Protein AF-A0A432ZKI2-F1 (afdb_monomer_lite)

Secondary structure (DSSP, 8-state):
------PPPEEHHHHHHHHTT-HHHHHT--HHHHHHHHHIIIIIS--BSEE-TTSSSBS-SPBPPHHHHHHHHHHHHHHHHHHT-HHHHHHHHHHHHHHHHTTSS-HHHHHHHHHHHHHHHHHHH-

Radius of gyration: 15.33 Å; chains: 1; bounding box: 42×32×42 Å

Organism: NCBI:txid337250

Foldseek 3Di:
DDPPPCPPWDFLVVQLVVQLPDLVSLVPPDPQVLVLVLCCCVPVVFAARTDHPNSPGRPDPHTDDLVSLVSNLVSLVSNCQVVVDVSSLVSSLSSLVSSVVVVVDDPVVSVVVVVVSVVSVVVSVD

pLDDT: mean 91.37, std 10.68, range [38.97, 98.31]

Sequence (126 aa):
MNELDLGDPFDVEGYLTSISGSYDAMANIDKSILEALCKKVDVVKKVYAFYSKDLKRKQSDLEISLKYYLILLNVLKTKAWEESDFKYLNSYLKLLDLIKLKGAIGEEEHELLLAQAREAINDWID

Structure (mmCIF, N/CA/C/O backbone):
data_AF-A0A432ZKI2-F1
#
_entry.id   AF-A0A432ZKI2-F1
#
loop_
_atom_site.group_PDB
_atom_site.id
_atom_site.type_symbol
_atom_site.label_atom_id
_atom_site.label_alt_id
_atom_site.label_comp_id
_atom_site.label_asym_id
_atom_site.label_entity_id
_atom_site.label_seq_id
_atom_site.pdbx_PDB_ins_code
_atom_site.Cartn_x
_atom_site.Cartn_y
_atom_site.Cartn_z
_atom_site.occupancy
_atom_site.B_iso_or_equiv
_atom_site.auth_s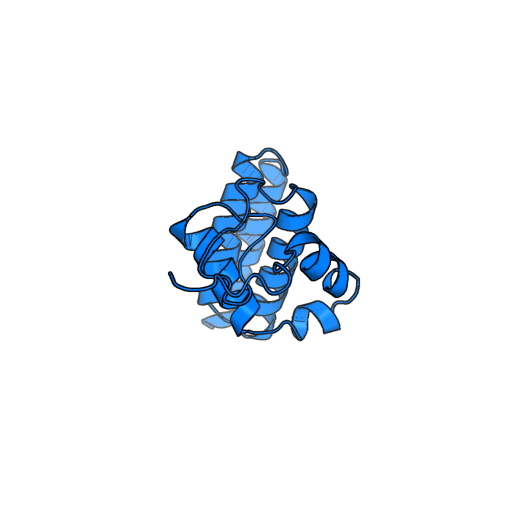eq_id
_atom_site.auth_comp_id
_atom_site.auth_asym_id
_atom_site.auth_atom_id
_atom_site.pdbx_PDB_model_num
ATOM 1 N N . MET A 1 1 ? -29.293 -15.532 18.632 1.00 38.97 1 MET A N 1
ATOM 2 C CA . MET A 1 1 ? -28.277 -14.545 19.050 1.00 38.97 1 MET A CA 1
ATOM 3 C C . MET A 1 1 ? -26.939 -15.180 18.740 1.00 38.97 1 MET A C 1
ATOM 5 O O . MET A 1 1 ? -26.590 -16.131 19.418 1.00 38.97 1 MET A O 1
ATOM 9 N N . ASN A 1 2 ? -26.275 -14.779 17.654 1.00 43.88 2 ASN A N 1
ATOM 10 C CA . ASN A 1 2 ? -24.915 -15.251 17.403 1.00 43.88 2 ASN A CA 1
ATOM 11 C C . ASN A 1 2 ? -24.000 -14.432 18.302 1.00 43.88 2 ASN A C 1
ATOM 13 O O . ASN A 1 2 ? -23.966 -13.208 18.172 1.00 43.88 2 ASN A O 1
ATOM 17 N N . GLU A 1 3 ? -23.324 -15.102 19.228 1.00 47.53 3 GLU A N 1
ATOM 18 C CA . GLU A 1 3 ? -22.178 -14.539 19.926 1.00 47.53 3 GLU A CA 1
ATOM 19 C C . GLU A 1 3 ? -21.213 -14.029 18.855 1.00 47.53 3 GLU A C 1
ATOM 21 O O . GLU A 1 3 ? -20.746 -14.779 17.995 1.00 47.53 3 GLU A O 1
ATOM 26 N N . LEU A 1 4 ? -21.016 -12.711 18.828 1.00 57.34 4 LEU A N 1
ATOM 27 C CA . LEU A 1 4 ? -19.935 -12.123 18.063 1.00 57.34 4 LEU A CA 1
ATOM 28 C C . LEU A 1 4 ? -18.666 -12.669 18.707 1.00 57.34 4 LEU A C 1
ATOM 30 O O . LEU A 1 4 ? -18.364 -12.325 19.847 1.00 57.34 4 LEU A O 1
ATOM 34 N N . ASP A 1 5 ? -17.964 -13.545 17.996 1.00 55.38 5 ASP A N 1
ATOM 35 C CA . ASP A 1 5 ? -16.565 -13.845 18.267 1.00 55.38 5 ASP A CA 1
ATOM 36 C C . ASP A 1 5 ? -15.790 -12.523 18.142 1.00 55.38 5 ASP A C 1
ATOM 38 O O . ASP A 1 5 ? -15.367 -12.109 17.062 1.00 55.38 5 ASP A O 1
ATOM 42 N N . LEU A 1 6 ? -15.740 -11.790 19.254 1.00 53.53 6 LEU A N 1
ATOM 43 C CA . LEU A 1 6 ? -15.021 -10.535 19.432 1.00 53.53 6 LEU A CA 1
ATOM 44 C C . LEU A 1 6 ? -13.601 -10.835 19.911 1.00 53.53 6 LEU A C 1
ATOM 46 O O . LEU A 1 6 ? -13.090 -10.144 20.789 1.00 53.53 6 LEU A O 1
ATOM 50 N N . GLY A 1 7 ? -12.962 -11.882 19.376 1.00 62.69 7 GLY A N 1
ATOM 51 C CA . GLY A 1 7 ? -11.521 -12.028 19.529 1.00 62.69 7 GLY A CA 1
ATOM 52 C C . GLY A 1 7 ? -10.803 -10.728 19.147 1.00 62.69 7 GLY A C 1
ATOM 53 O O . GLY A 1 7 ? -11.344 -9.924 18.383 1.00 62.69 7 GLY A O 1
ATOM 54 N N . ASP A 1 8 ? -9.595 -10.538 19.679 1.00 77.38 8 ASP A N 1
ATOM 55 C CA . ASP A 1 8 ? -8.886 -9.262 19.559 1.00 77.38 8 ASP A CA 1
ATOM 56 C C . ASP A 1 8 ? -8.849 -8.744 18.107 1.00 77.38 8 ASP A C 1
ATOM 58 O O . ASP A 1 8 ? -8.575 -9.528 17.182 1.00 77.38 8 ASP A O 1
ATOM 62 N N . PRO A 1 9 ? -9.164 -7.448 17.897 1.00 88.12 9 PRO A N 1
ATOM 63 C CA . PRO A 1 9 ? -9.182 -6.834 16.578 1.00 88.12 9 PRO A CA 1
ATOM 64 C C . PRO A 1 9 ? -7.803 -6.930 15.923 1.00 88.12 9 PRO A C 1
ATOM 66 O O . PRO A 1 9 ? -6.769 -6.825 16.582 1.00 88.12 9 PRO A O 1
ATOM 69 N N . PHE A 1 10 ? -7.785 -7.061 14.600 1.00 93.31 10 PHE A N 1
ATOM 70 C CA . PHE A 1 10 ? -6.567 -6.879 13.825 1.00 93.31 10 PHE A CA 1
ATOM 71 C C . PHE A 1 10 ? -6.229 -5.385 13.762 1.00 93.31 10 PHE A C 1
ATOM 73 O O . PHE A 1 10 ? -6.915 -4.622 13.073 1.00 93.31 10 PHE A O 1
ATOM 80 N N . ASP A 1 11 ? -5.184 -4.985 14.488 1.00 95.12 11 ASP A N 1
ATOM 81 C CA . ASP A 1 11 ? -4.595 -3.645 14.461 1.00 95.12 11 ASP A CA 1
ATOM 82 C C . ASP A 1 11 ? -3.632 -3.511 13.273 1.00 95.12 11 ASP A C 1
ATOM 84 O O . ASP A 1 11 ? -2.527 -4.061 13.269 1.00 95.12 11 ASP A O 1
ATOM 88 N N . VAL A 1 12 ? -4.057 -2.765 12.253 1.00 96.06 12 VAL A N 1
ATOM 89 C CA . VAL A 1 12 ? -3.265 -2.555 11.036 1.00 96.06 12 VAL A CA 1
ATOM 90 C C . VAL A 1 12 ? -2.021 -1.721 11.317 1.00 96.06 12 VAL A C 1
ATOM 92 O O . VAL A 1 12 ? -0.961 -2.004 10.764 1.00 96.06 12 VAL A O 1
ATOM 95 N N . GLU A 1 13 ? -2.126 -0.696 12.160 1.00 96.50 13 GLU A N 1
ATOM 96 C CA . GLU A 1 13 ? -1.001 0.191 12.457 1.00 96.50 13 GLU A CA 1
ATOM 97 C C . GLU A 1 13 ? 0.060 -0.534 13.288 1.00 96.50 13 GLU A C 1
ATOM 99 O O . GLU A 1 13 ? 1.254 -0.458 12.980 1.00 96.50 13 GLU A O 1
ATOM 104 N N . GLY A 1 14 ? -0.372 -1.301 14.292 1.00 95.06 14 GLY A N 1
ATOM 105 C CA . GLY A 1 14 ? 0.499 -2.181 15.068 1.00 95.06 14 GLY A CA 1
ATOM 106 C C . GLY A 1 14 ? 1.189 -3.224 14.187 1.00 95.06 14 GLY A C 1
ATOM 107 O O . GLY A 1 14 ? 2.408 -3.402 14.267 1.00 95.06 14 GLY A O 1
ATOM 108 N N . TYR A 1 15 ? 0.442 -3.846 13.271 1.00 94.62 15 TYR A N 1
ATOM 109 C CA . TYR A 1 15 ? 1.001 -4.806 12.323 1.00 94.62 15 TYR A CA 1
ATOM 110 C C . TYR A 1 15 ? 2.044 -4.174 11.394 1.00 94.62 15 TYR A C 1
ATOM 112 O O . TYR A 1 15 ? 3.172 -4.659 11.308 1.00 94.62 15 TYR A O 1
ATOM 120 N N . LEU A 1 16 ? 1.715 -3.053 10.746 1.00 95.12 16 LEU A N 1
ATOM 121 C CA . LEU A 1 16 ? 2.640 -2.347 9.856 1.00 95.12 16 LEU A CA 1
ATOM 122 C C . LEU A 1 16 ? 3.875 -1.831 10.609 1.00 95.12 16 LEU A C 1
ATOM 124 O O . LEU A 1 16 ? 4.982 -1.888 10.078 1.00 95.12 16 LEU A O 1
ATOM 128 N N . THR A 1 17 ? 3.720 -1.397 11.863 1.00 94.56 17 THR A N 1
ATOM 129 C CA . THR A 1 17 ? 4.854 -1.045 12.732 1.00 94.56 17 THR A CA 1
ATOM 130 C C . THR A 1 17 ? 5.795 -2.231 12.906 1.00 94.56 17 THR A C 1
ATOM 132 O O . THR A 1 17 ? 7.003 -2.066 12.731 1.00 94.56 17 THR A O 1
ATOM 135 N N . SER A 1 18 ? 5.249 -3.420 13.188 1.00 92.31 18 SER A N 1
ATOM 136 C CA . SER A 1 18 ? 6.040 -4.627 13.457 1.00 92.31 18 SER A CA 1
ATOM 137 C C . SER A 1 18 ? 6.922 -5.059 12.280 1.00 92.31 18 SER A C 1
ATOM 139 O O . SER A 1 18 ? 7.982 -5.639 12.503 1.00 92.31 18 SER A O 1
ATOM 141 N N . ILE A 1 19 ? 6.532 -4.721 11.045 1.00 91.44 19 ILE A N 1
ATOM 142 C CA . ILE A 1 19 ? 7.289 -5.068 9.832 1.00 91.44 19 ILE A CA 1
ATOM 143 C C . ILE A 1 19 ? 8.106 -3.906 9.248 1.00 91.44 19 ILE A C 1
ATOM 145 O O . ILE A 1 19 ? 9.027 -4.141 8.475 1.00 91.44 19 ILE A O 1
ATOM 149 N N . SER A 1 20 ? 7.819 -2.654 9.619 1.00 88.38 20 SER A N 1
ATOM 150 C CA . SER A 1 20 ? 8.435 -1.463 9.001 1.00 88.38 20 SER A CA 1
ATOM 151 C C . SER A 1 20 ? 9.941 -1.290 9.240 1.00 88.38 20 SER A C 1
ATOM 153 O O . SER A 1 20 ? 10.583 -0.511 8.540 1.00 88.38 20 SER A O 1
ATOM 155 N N . GLY A 1 21 ? 10.511 -1.985 10.229 1.00 83.25 21 GLY A N 1
ATOM 156 C CA . GLY A 1 21 ? 11.916 -1.838 10.623 1.00 83.25 21 GLY A CA 1
ATOM 157 C C . GLY A 1 21 ? 12.903 -2.749 9.889 1.00 83.25 21 GLY A C 1
ATOM 158 O O . GLY A 1 21 ? 14.103 -2.628 10.119 1.00 83.25 21 GLY A O 1
ATOM 159 N N . SER A 1 22 ? 12.435 -3.672 9.043 1.00 86.81 22 SER A N 1
ATOM 160 C CA . SER A 1 22 ? 13.303 -4.632 8.353 1.00 86.81 22 SER A CA 1
ATOM 161 C C . SER A 1 22 ? 12.815 -4.915 6.939 1.00 86.81 22 SER A C 1
ATOM 163 O O . SER A 1 22 ? 11.642 -5.225 6.727 1.00 86.81 22 SER A O 1
ATOM 165 N N . TYR A 1 23 ? 13.741 -4.856 5.980 1.00 84.94 23 TYR A N 1
ATOM 166 C CA . TYR A 1 23 ? 13.487 -5.281 4.605 1.00 84.94 23 TYR A CA 1
ATOM 167 C C . TYR A 1 23 ? 12.983 -6.728 4.563 1.00 84.94 23 TYR A C 1
ATOM 169 O O . TYR A 1 23 ? 11.934 -6.992 3.980 1.00 84.94 23 TYR A O 1
ATOM 177 N N . ASP A 1 24 ? 13.645 -7.632 5.292 1.00 87.06 24 ASP A N 1
ATOM 178 C CA . ASP A 1 24 ? 13.256 -9.042 5.372 1.00 87.06 24 ASP A CA 1
ATOM 179 C C . ASP A 1 24 ? 11.848 -9.217 5.949 1.00 87.06 24 ASP A C 1
ATOM 181 O O . ASP A 1 24 ? 11.100 -10.085 5.506 1.00 87.06 24 ASP A O 1
ATOM 185 N N . ALA A 1 25 ? 11.449 -8.395 6.924 1.00 88.06 25 ALA A N 1
ATOM 186 C CA . ALA A 1 25 ? 10.107 -8.480 7.500 1.00 88.06 25 ALA A CA 1
ATOM 187 C C . ALA A 1 25 ? 9.025 -8.054 6.494 1.00 88.06 25 ALA A C 1
ATOM 189 O O . ALA A 1 25 ? 7.975 -8.690 6.416 1.00 88.06 25 ALA A O 1
ATOM 190 N N . MET A 1 26 ? 9.289 -7.023 5.686 1.00 88.12 26 MET A N 1
ATOM 191 C CA . MET A 1 26 ? 8.391 -6.613 4.600 1.00 88.12 26 MET A CA 1
ATOM 192 C C . MET A 1 26 ? 8.327 -7.674 3.491 1.00 88.12 26 MET A C 1
ATOM 194 O O . MET A 1 26 ? 7.239 -8.021 3.026 1.00 88.12 26 MET A O 1
ATOM 198 N N . ALA A 1 27 ? 9.476 -8.242 3.120 1.00 85.50 27 ALA A N 1
ATOM 199 C CA . ALA A 1 27 ? 9.587 -9.313 2.133 1.00 85.50 27 ALA 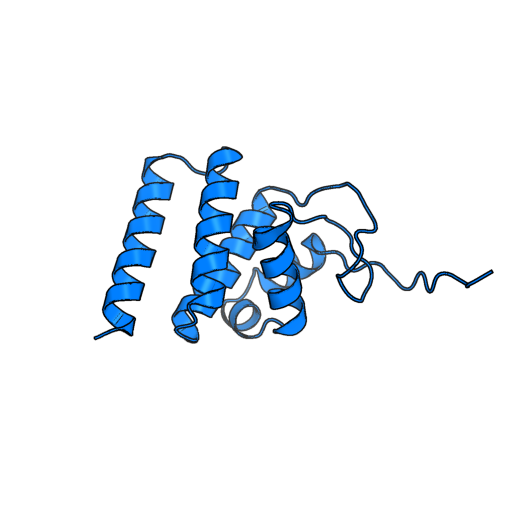A CA 1
ATOM 200 C C . ALA A 1 27 ? 8.912 -10.620 2.591 1.00 85.50 27 ALA A C 1
ATOM 202 O O . ALA A 1 27 ? 8.467 -11.406 1.761 1.00 85.50 27 ALA A O 1
ATOM 203 N N . ASN A 1 28 ? 8.760 -10.852 3.897 1.00 86.69 28 ASN A N 1
ATOM 204 C CA . ASN A 1 28 ? 8.133 -12.059 4.453 1.00 86.69 28 ASN A CA 1
ATOM 205 C C . ASN A 1 28 ? 6.746 -11.811 5.070 1.00 86.69 28 ASN A C 1
ATOM 207 O O . ASN A 1 28 ? 6.265 -12.616 5.869 1.00 86.69 28 ASN A O 1
ATOM 211 N N . ILE A 1 29 ? 6.085 -10.714 4.694 1.00 90.56 29 ILE A N 1
ATOM 212 C CA . ILE A 1 29 ? 4.707 -10.437 5.105 1.00 90.56 29 ILE A CA 1
ATOM 213 C C . ILE A 1 29 ? 3.766 -11.591 4.717 1.00 90.56 29 ILE A C 1
ATOM 215 O O . ILE A 1 29 ? 3.895 -12.199 3.649 1.00 90.56 29 ILE A O 1
ATOM 219 N N . ASP A 1 30 ? 2.786 -11.874 5.576 1.00 90.19 30 ASP A N 1
ATOM 220 C CA . ASP A 1 30 ? 1.750 -12.862 5.288 1.00 90.19 30 ASP A CA 1
ATOM 221 C C . ASP A 1 30 ? 0.961 -12.438 4.036 1.00 90.19 30 ASP A C 1
ATOM 223 O O . ASP A 1 30 ? 0.345 -11.365 3.999 1.00 90.19 30 ASP A O 1
ATOM 227 N N . LYS A 1 31 ? 0.974 -13.290 3.001 1.00 90.44 31 LYS A N 1
ATOM 228 C CA . LYS A 1 31 ? 0.323 -12.992 1.717 1.00 90.44 31 LYS A CA 1
ATOM 229 C C . LYS A 1 31 ? -1.179 -12.761 1.878 1.00 90.44 31 LYS A C 1
ATOM 231 O O . LYS A 1 31 ? -1.718 -11.876 1.227 1.00 90.44 31 LYS A O 1
ATOM 236 N N . SER A 1 32 ? -1.858 -13.493 2.761 1.00 91.62 32 SER A N 1
ATOM 237 C CA . SER A 1 32 ? -3.302 -13.333 2.966 1.00 91.62 32 SER A CA 1
ATOM 238 C C . SER A 1 32 ? -3.649 -11.975 3.582 1.00 91.62 32 SER A C 1
ATOM 240 O O . SER A 1 32 ? -4.620 -11.335 3.163 1.00 91.62 32 SER A O 1
ATOM 242 N N . ILE A 1 33 ? -2.820 -11.490 4.514 1.00 93.31 33 ILE A N 1
ATOM 243 C CA . ILE A 1 33 ? -2.958 -10.150 5.093 1.00 93.31 33 ILE A CA 1
ATOM 244 C C . ILE A 1 33 ? -2.714 -9.095 4.016 1.00 93.31 33 ILE A C 1
ATOM 246 O O . ILE A 1 33 ? -3.530 -8.185 3.845 1.00 93.31 33 ILE A O 1
ATOM 250 N N . LEU A 1 34 ? -1.628 -9.232 3.251 1.00 94.88 34 LEU A N 1
ATOM 251 C CA . LEU A 1 34 ? -1.296 -8.273 2.204 1.00 94.88 34 LEU A CA 1
ATOM 252 C C . LEU A 1 34 ? -2.377 -8.207 1.121 1.00 94.88 34 LEU A C 1
ATOM 254 O O . LEU A 1 34 ? -2.794 -7.117 0.736 1.00 94.88 34 LEU A O 1
ATOM 258 N N . GLU A 1 35 ? -2.889 -9.346 0.661 1.00 94.25 35 GLU A N 1
ATOM 259 C CA . GLU A 1 35 ? -3.977 -9.400 -0.315 1.00 94.25 35 GLU A CA 1
ATOM 260 C C . GLU A 1 35 ? -5.262 -8.755 0.209 1.00 94.25 35 GLU A C 1
ATOM 262 O O . GLU A 1 35 ? -5.961 -8.048 -0.530 1.00 94.25 35 GLU A O 1
ATOM 267 N N . ALA A 1 36 ? -5.576 -8.959 1.491 1.00 94.19 36 ALA A N 1
ATOM 268 C CA . ALA A 1 36 ? -6.713 -8.310 2.119 1.00 94.19 36 ALA A CA 1
ATOM 269 C C . ALA A 1 36 ? -6.544 -6.785 2.124 1.00 94.19 36 ALA A C 1
ATOM 271 O O . ALA A 1 36 ? -7.493 -6.087 1.760 1.00 94.19 36 ALA A O 1
ATOM 272 N N . LEU A 1 37 ? -5.353 -6.276 2.463 1.00 95.50 37 LEU A N 1
ATOM 273 C CA . LEU A 1 37 ? -5.023 -4.846 2.430 1.00 95.50 37 LEU A CA 1
ATOM 274 C C . LEU A 1 37 ? -5.047 -4.277 1.002 1.00 95.50 37 LEU A C 1
ATOM 276 O O . LEU A 1 37 ? -5.659 -3.229 0.788 1.00 95.50 37 LEU A O 1
ATOM 280 N N . CYS A 1 38 ? -4.500 -4.994 0.013 1.00 96.25 38 CYS A N 1
ATOM 281 C CA . CYS A 1 38 ? -4.586 -4.633 -1.409 1.00 96.25 38 CYS A CA 1
ATOM 282 C C . CYS A 1 38 ? -6.041 -4.433 -1.826 1.00 96.25 38 CYS A C 1
ATOM 284 O O . CYS A 1 38 ? -6.395 -3.415 -2.408 1.00 96.25 38 CYS A O 1
ATOM 286 N N . LYS A 1 39 ? -6.938 -5.350 -1.443 1.00 94.62 39 LYS A N 1
ATOM 287 C CA . LYS A 1 39 ? -8.370 -5.217 -1.740 1.00 94.62 39 LYS A CA 1
ATOM 288 C C . LYS A 1 39 ? -8.987 -3.955 -1.124 1.00 94.62 39 LYS A C 1
ATOM 290 O O . LYS A 1 39 ? -9.917 -3.388 -1.702 1.00 94.62 39 LYS A O 1
ATOM 295 N N . LYS A 1 40 ? -8.510 -3.509 0.043 1.00 94.81 40 LYS A N 1
ATOM 296 C CA . LYS A 1 40 ? -8.984 -2.262 0.667 1.00 94.81 40 LYS A CA 1
ATOM 297 C C . LYS A 1 40 ? -8.525 -1.040 -0.116 1.00 94.81 40 LYS A C 1
ATOM 299 O O . LYS A 1 40 ? -9.347 -0.165 -0.373 1.00 94.81 40 LYS A O 1
ATOM 304 N N . VAL A 1 41 ? -7.270 -1.012 -0.552 1.00 95.31 41 VAL A N 1
ATOM 305 C CA . VAL A 1 41 ? -6.753 0.030 -1.451 1.00 95.31 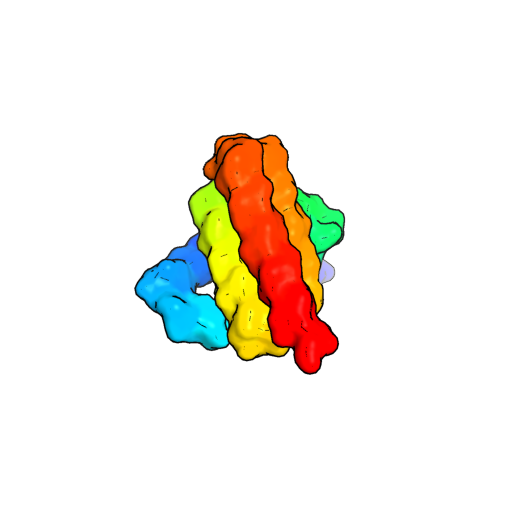41 VAL A CA 1
ATOM 306 C C . VAL A 1 41 ? -7.534 0.031 -2.768 1.00 95.31 41 VAL A C 1
ATOM 308 O O . VAL A 1 41 ? -8.088 1.053 -3.163 1.00 95.31 41 VAL A O 1
ATOM 311 N N . ASP A 1 42 ? -7.662 -1.130 -3.401 1.00 93.44 42 ASP A N 1
ATOM 312 C CA . ASP A 1 42 ? -8.193 -1.271 -4.753 1.00 93.44 42 ASP A CA 1
ATOM 313 C C . ASP A 1 42 ? -9.684 -0.959 -4.878 1.00 93.44 42 ASP A C 1
ATOM 315 O O . ASP A 1 42 ? -10.110 -0.391 -5.884 1.00 93.44 42 ASP A O 1
ATOM 319 N N . VAL A 1 43 ? -10.481 -1.369 -3.885 1.00 92.38 43 VAL A N 1
ATOM 320 C CA . VAL A 1 43 ? -11.949 -1.287 -3.938 1.00 92.38 43 VAL A CA 1
ATOM 321 C C . VAL A 1 43 ? -12.474 -0.176 -3.041 1.00 92.38 43 VAL A C 1
ATOM 323 O O . VAL A 1 43 ? -13.311 0.620 -3.457 1.00 92.38 43 VAL A O 1
ATOM 326 N N . VAL A 1 44 ? -11.998 -0.129 -1.795 1.00 92.19 44 VAL A N 1
ATOM 327 C CA . VAL A 1 44 ? -12.514 0.799 -0.777 1.00 92.19 44 VAL A CA 1
ATOM 328 C C . VAL A 1 44 ? -11.791 2.148 -0.847 1.00 92.19 44 VAL A C 1
ATOM 330 O O . VAL A 1 44 ? -12.337 3.149 -0.389 1.00 92.19 44 VAL A O 1
ATOM 333 N N . LYS A 1 45 ? -10.587 2.193 -1.439 1.00 94.00 45 LYS A N 1
ATOM 334 C CA . LYS A 1 45 ? -9.706 3.374 -1.502 1.00 94.00 45 LYS A CA 1
ATOM 335 C C . LYS A 1 45 ? -9.396 3.945 -0.116 1.00 94.00 45 LYS A C 1
ATOM 337 O O . LYS A 1 45 ? -9.240 5.153 0.060 1.00 94.00 45 LYS A O 1
ATOM 342 N N . LYS A 1 46 ? -9.382 3.057 0.882 1.00 94.38 46 LYS A N 1
ATOM 343 C CA . LYS A 1 46 ? -9.217 3.380 2.298 1.00 94.38 46 LYS A CA 1
ATOM 344 C C . LYS A 1 46 ? -8.848 2.134 3.099 1.00 94.38 46 LYS A C 1
ATOM 346 O O . LYS A 1 46 ? -9.483 1.094 2.927 1.00 94.38 46 LYS A O 1
ATOM 351 N N . VAL A 1 47 ? -7.891 2.265 4.014 1.00 95.94 47 VAL A N 1
ATOM 352 C CA . VAL A 1 47 ? -7.518 1.230 4.988 1.00 95.94 47 VAL A CA 1
ATOM 353 C C . VAL A 1 47 ? -7.904 1.697 6.394 1.00 95.94 47 VAL A C 1
ATOM 355 O O . VAL A 1 47 ? -7.515 2.778 6.827 1.00 95.94 47 VAL A O 1
ATOM 358 N N . TYR A 1 48 ? -8.704 0.900 7.099 1.00 96.62 48 TYR A N 1
ATOM 359 C CA . TYR A 1 48 ? -9.142 1.192 8.467 1.00 96.62 48 TYR A CA 1
ATOM 360 C C . TYR A 1 48 ? -8.114 0.701 9.487 1.00 96.62 48 TYR A C 1
ATOM 362 O O . TYR A 1 48 ? -7.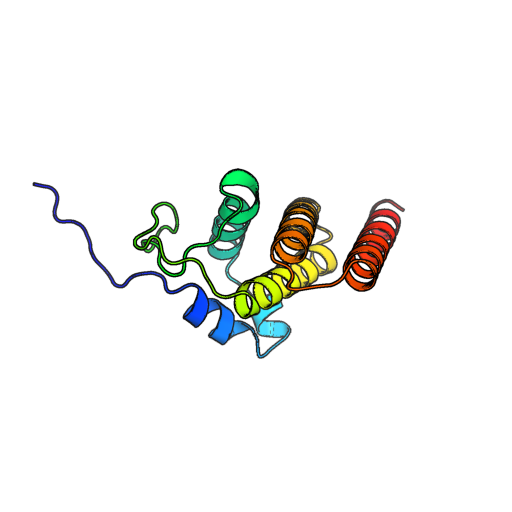425 -0.281 9.237 1.00 96.62 48 TYR A O 1
ATOM 370 N N . ALA A 1 49 ? -8.035 1.358 10.641 1.00 96.19 49 ALA A N 1
ATOM 371 C CA . ALA A 1 49 ? -7.106 1.013 11.713 1.00 96.19 49 ALA A CA 1
ATOM 372 C C . ALA A 1 49 ? -7.391 -0.369 12.315 1.00 96.19 49 ALA A C 1
ATOM 374 O O . ALA A 1 49 ? -6.461 -1.106 12.626 1.00 96.19 49 ALA A O 1
ATOM 375 N N . PHE A 1 50 ? -8.672 -0.744 12.416 1.00 95.31 50 PHE A N 1
ATOM 376 C CA . PHE A 1 50 ? -9.089 -2.000 13.034 1.00 95.31 50 PHE A CA 1
ATOM 377 C C . PHE A 1 50 ? -10.039 -2.795 12.143 1.00 95.31 50 PHE A C 1
ATOM 379 O O . PHE A 1 50 ? -11.078 -2.292 11.690 1.00 95.31 50 PHE A O 1
ATOM 386 N N . TYR A 1 51 ? -9.713 -4.070 11.955 1.00 93.88 51 TYR A N 1
ATOM 387 C CA . TYR A 1 51 ? -10.563 -5.059 11.297 1.00 93.88 51 TYR A CA 1
ATOM 388 C C . TYR A 1 51 ? -10.836 -6.248 12.217 1.00 93.88 51 TYR A C 1
ATOM 390 O O . TYR A 1 51 ? -10.102 -6.494 13.167 1.00 93.88 51 TYR A O 1
ATOM 398 N N . SER A 1 52 ? -11.855 -7.041 11.887 1.00 91.19 52 SER A N 1
ATOM 399 C CA . SER A 1 52 ? -11.955 -8.411 12.395 1.00 91.19 52 SER A CA 1
ATOM 400 C C . SER A 1 52 ? -10.737 -9.238 11.968 1.00 91.19 52 SER A C 1
ATOM 402 O O . SER A 1 52 ? -10.079 -8.917 10.978 1.00 91.19 52 SER A O 1
ATOM 404 N N . LYS A 1 53 ? -10.480 -10.358 12.657 1.00 83.75 53 LYS A N 1
ATOM 405 C CA . LYS A 1 53 ? -9.374 -11.285 12.342 1.00 83.75 53 LYS A CA 1
ATOM 406 C C . LYS A 1 53 ? -9.335 -11.762 10.887 1.00 83.75 53 LYS A C 1
ATOM 408 O O . LYS A 1 53 ? -8.269 -12.065 10.373 1.00 83.75 53 LYS A O 1
ATOM 413 N N . ASP A 1 54 ? -10.483 -11.829 10.214 1.00 82.50 54 ASP A N 1
ATOM 414 C CA . ASP A 1 54 ? -10.574 -12.235 8.806 1.00 82.50 54 ASP A CA 1
ATOM 415 C C . ASP A 1 54 ? -10.346 -11.082 7.807 1.00 82.50 54 ASP A C 1
ATOM 417 O O . ASP A 1 54 ? -10.478 -11.287 6.601 1.00 82.50 54 ASP A O 1
ATOM 421 N N . LEU A 1 55 ? -10.067 -9.864 8.290 1.00 87.06 55 LEU A N 1
ATOM 422 C CA . LEU A 1 55 ? -9.873 -8.620 7.532 1.00 87.06 55 LEU A CA 1
ATOM 423 C C . LEU A 1 55 ? -11.021 -8.280 6.555 1.00 87.06 55 LEU A C 1
ATOM 425 O O . LEU A 1 55 ? -10.942 -7.333 5.761 1.00 87.06 55 LEU A O 1
ATOM 429 N N . LYS A 1 56 ? -12.149 -9.002 6.601 1.00 85.81 56 LYS A N 1
ATOM 430 C CA . LYS A 1 56 ? -13.300 -8.763 5.720 1.00 85.81 56 LYS A CA 1
ATOM 431 C C . LYS A 1 56 ? -14.140 -7.607 6.233 1.00 85.81 56 LYS A C 1
ATOM 433 O O . LYS A 1 56 ? -14.646 -6.834 5.417 1.00 85.81 56 LYS A O 1
ATOM 438 N N . ARG A 1 57 ? -14.249 -7.456 7.555 1.00 87.12 57 ARG A N 1
ATOM 439 C CA . ARG A 1 57 ? -15.117 -6.473 8.209 1.00 87.12 57 ARG A CA 1
ATOM 440 C C . ARG A 1 57 ? -14.279 -5.457 8.973 1.00 87.12 57 ARG A C 1
ATOM 442 O O . ARG A 1 57 ? -13.429 -5.829 9.773 1.00 87.12 57 ARG A O 1
ATOM 449 N N . LYS A 1 58 ? -14.513 -4.168 8.719 1.00 90.81 58 LYS A N 1
ATOM 450 C CA . LYS A 1 58 ? -13.966 -3.107 9.575 1.00 90.81 58 LYS A CA 1
ATOM 451 C C . LYS A 1 58 ? -14.631 -3.195 10.950 1.00 90.81 58 LYS A C 1
ATOM 453 O O . LYS A 1 58 ? -15.829 -3.468 11.023 1.00 90.81 58 LYS A O 1
ATOM 458 N N . GLN A 1 59 ? -13.866 -2.965 12.007 1.00 91.06 59 GLN A N 1
ATOM 459 C CA . GLN A 1 59 ? -14.381 -2.832 13.376 1.00 91.06 59 GLN A CA 1
ATOM 460 C C . GLN A 1 59 ? -14.346 -1.385 13.869 1.00 91.06 59 GLN A C 1
ATOM 462 O O . GLN A 1 59 ? -14.954 -1.066 14.885 1.00 91.06 59 GLN A O 1
ATOM 467 N N . SER A 1 60 ? -13.687 -0.504 13.117 1.00 90.19 60 SER A N 1
ATOM 468 C CA . SER A 1 60 ? -13.660 0.931 13.360 1.00 90.19 60 SER A CA 1
ATOM 469 C C . SER A 1 60 ? -13.779 1.700 12.046 1.00 90.19 60 SER A C 1
ATOM 471 O O . SER A 1 60 ? -13.347 1.225 10.994 1.00 90.19 60 SER A O 1
ATOM 473 N N . ASP A 1 61 ? -14.360 2.898 12.116 1.00 92.50 61 ASP A N 1
ATOM 474 C CA . ASP A 1 61 ? -14.341 3.887 11.033 1.00 92.50 61 ASP A CA 1
ATOM 475 C C . ASP A 1 61 ? -13.058 4.726 11.014 1.00 92.50 61 ASP A C 1
ATOM 477 O O . ASP A 1 61 ? -12.842 5.496 10.074 1.00 92.50 61 ASP A O 1
ATOM 481 N N . LEU A 1 62 ? -12.194 4.555 12.020 1.00 95.75 62 LEU A N 1
ATOM 482 C CA . LEU A 1 62 ? -10.886 5.190 12.063 1.00 95.75 62 LEU A CA 1
ATOM 483 C C . LEU A 1 62 ? -10.029 4.668 10.910 1.00 95.75 62 LEU A C 1
ATOM 485 O O . LEU A 1 62 ? -9.836 3.464 10.756 1.00 95.75 62 LEU A O 1
ATOM 489 N N . GLU A 1 63 ? -9.538 5.585 10.090 1.00 96.50 63 GLU A N 1
ATOM 490 C CA . GLU A 1 63 ? -8.589 5.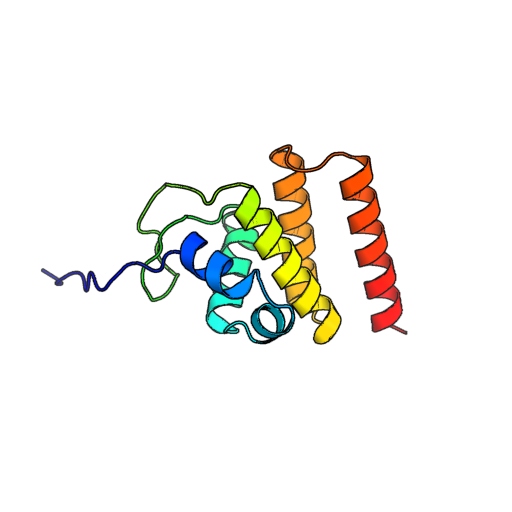308 9.018 1.00 96.50 63 GLU A CA 1
ATOM 491 C C . GLU A 1 63 ? -7.163 5.282 9.577 1.00 96.50 63 GLU A C 1
ATOM 493 O O . GLU A 1 63 ? -6.872 6.022 10.516 1.00 96.50 63 GLU A O 1
ATOM 498 N N . ILE A 1 64 ? -6.280 4.461 9.000 1.00 97.12 64 ILE A N 1
ATOM 499 C CA . ILE A 1 64 ? -4.858 4.503 9.366 1.00 97.12 64 ILE A CA 1
ATOM 500 C C . ILE A 1 64 ? -4.248 5.876 9.052 1.00 97.12 64 ILE A C 1
ATOM 502 O O . ILE A 1 64 ? -4.647 6.560 8.103 1.00 97.12 64 ILE A O 1
ATOM 506 N N . SER A 1 65 ? -3.245 6.276 9.826 1.00 96.06 65 SER A N 1
ATOM 507 C CA . SER A 1 65 ? -2.506 7.513 9.594 1.00 96.06 65 SER A CA 1
ATOM 508 C C . SER A 1 65 ? -1.659 7.459 8.314 1.00 96.06 65 SER A C 1
ATOM 510 O O . SER A 1 65 ? -1.276 6.395 7.821 1.00 96.06 65 SER A O 1
ATOM 512 N N . LEU A 1 66 ? -1.322 8.637 7.772 1.00 95.06 66 LEU A N 1
ATOM 513 C CA . LEU A 1 66 ? -0.559 8.773 6.520 1.00 95.06 66 LEU A CA 1
ATOM 514 C C . LEU A 1 66 ? 0.794 8.057 6.551 1.00 95.06 66 LEU A C 1
ATOM 516 O O . LEU A 1 66 ? 1.199 7.466 5.552 1.00 95.06 66 LEU A O 1
ATOM 520 N N . LYS A 1 67 ? 1.456 8.036 7.712 1.00 94.81 67 LYS A N 1
ATOM 521 C CA . LYS A 1 67 ? 2.698 7.284 7.920 1.00 94.81 67 LYS A CA 1
ATOM 522 C C . LYS A 1 67 ? 2.535 5.808 7.539 1.00 94.81 67 LYS A C 1
ATOM 524 O O . LYS A 1 67 ? 3.422 5.237 6.913 1.00 94.81 67 LYS A O 1
ATOM 529 N N . TYR A 1 68 ? 1.414 5.186 7.897 1.00 96.31 68 TYR A N 1
ATOM 530 C CA . TYR A 1 68 ? 1.182 3.769 7.618 1.00 96.31 68 TYR A CA 1
ATOM 531 C C . TYR A 1 68 ? 0.793 3.501 6.172 1.00 96.31 68 TYR A C 1
ATOM 533 O O . TYR A 1 68 ? 1.128 2.441 5.650 1.00 96.31 68 TYR A O 1
ATOM 541 N N . TYR A 1 69 ? 0.183 4.470 5.488 1.00 97.25 69 TYR A N 1
ATOM 542 C CA . TYR A 1 69 ? 0.049 4.390 4.037 1.00 97.25 69 TYR A CA 1
ATOM 543 C C . TYR A 1 69 ? 1.412 4.372 3.338 1.00 97.25 69 TYR A C 1
ATOM 545 O O . TYR A 1 69 ? 1.600 3.569 2.432 1.00 97.25 69 TYR A O 1
ATOM 553 N N . LEU A 1 70 ? 2.377 5.180 3.786 1.00 95.62 70 LEU A N 1
ATOM 554 C CA . LEU A 1 70 ? 3.742 5.160 3.242 1.00 95.62 70 LEU A CA 1
ATOM 555 C C . LEU A 1 70 ? 4.463 3.833 3.530 1.00 95.62 70 LEU A C 1
ATOM 557 O O . LEU A 1 70 ? 5.137 3.295 2.655 1.00 95.62 70 LEU A O 1
ATOM 561 N N . ILE A 1 71 ? 4.279 3.261 4.725 1.00 95.75 71 ILE A N 1
ATOM 562 C CA . ILE A 1 71 ? 4.809 1.923 5.041 1.00 95.75 71 ILE A CA 1
ATOM 563 C C . ILE A 1 71 ? 4.188 0.874 4.111 1.00 95.75 71 ILE A C 1
ATOM 565 O O . ILE A 1 71 ? 4.913 0.084 3.513 1.00 95.75 71 ILE A O 1
ATOM 569 N N . LEU A 1 72 ? 2.863 0.884 3.940 1.00 97.12 72 LEU A N 1
ATOM 570 C CA . LEU A 1 72 ? 2.175 -0.044 3.043 1.00 97.12 72 LEU A CA 1
ATOM 571 C C . LEU A 1 72 ? 2.614 0.136 1.581 1.00 97.12 72 LEU A C 1
ATOM 573 O O . LEU A 1 72 ? 2.772 -0.853 0.872 1.00 97.12 72 LEU A O 1
ATOM 577 N N . LEU A 1 73 ? 2.858 1.372 1.139 1.00 97.19 73 LEU A N 1
ATOM 578 C CA . LEU A 1 73 ? 3.396 1.666 -0.189 1.00 97.19 73 LEU A CA 1
ATOM 579 C C . LEU A 1 73 ? 4.756 0.988 -0.394 1.00 97.19 73 LEU A C 1
ATOM 581 O O . LEU A 1 73 ? 4.960 0.334 -1.414 1.00 97.19 73 LEU A O 1
ATOM 585 N N . ASN A 1 74 ? 5.651 1.082 0.592 1.00 95.44 74 ASN A N 1
ATOM 586 C CA . ASN A 1 74 ? 6.955 0.422 0.541 1.00 95.44 74 ASN A CA 1
ATOM 587 C C . ASN A 1 74 ? 6.835 -1.104 0.547 1.00 95.44 74 ASN A C 1
ATOM 589 O O . ASN A 1 74 ? 7.512 -1.755 -0.239 1.00 95.44 74 ASN A O 1
ATOM 593 N N . VAL A 1 75 ? 5.936 -1.674 1.354 1.00 95.88 75 VAL A N 1
ATOM 594 C CA . VAL A 1 75 ? 5.662 -3.122 1.344 1.00 95.88 75 VAL A CA 1
ATOM 595 C C . VAL A 1 75 ? 5.206 -3.581 -0.042 1.00 95.88 75 VAL A C 1
ATOM 597 O O . VAL A 1 75 ? 5.727 -4.562 -0.568 1.00 95.88 75 VAL A O 1
ATOM 600 N N . LEU A 1 76 ? 4.257 -2.867 -0.656 1.00 96.56 76 LEU A N 1
ATOM 601 C CA . LEU A 1 76 ? 3.758 -3.203 -1.991 1.00 96.56 76 LEU A CA 1
ATOM 602 C C . LEU A 1 76 ? 4.839 -3.053 -3.060 1.00 96.56 76 LEU A C 1
ATOM 604 O O . LEU A 1 76 ? 4.924 -3.902 -3.941 1.00 96.56 76 LEU A O 1
ATOM 608 N N . LYS A 1 77 ? 5.684 -2.019 -2.960 1.00 95.75 77 LYS A N 1
ATOM 609 C CA . LYS A 1 77 ? 6.849 -1.845 -3.833 1.00 95.75 77 LYS A CA 1
ATOM 610 C C . LYS A 1 77 ? 7.807 -3.027 -3.700 1.00 95.75 77 LYS A C 1
ATOM 612 O O . LYS A 1 77 ? 8.120 -3.656 -4.699 1.00 95.75 77 LYS A O 1
ATOM 617 N N . THR A 1 78 ? 8.227 -3.378 -2.486 1.00 93.94 78 THR A N 1
ATOM 618 C CA . THR A 1 78 ? 9.118 -4.526 -2.262 1.00 93.94 78 THR A CA 1
ATOM 619 C C . THR A 1 78 ? 8.529 -5.793 -2.874 1.00 93.94 78 THR A C 1
ATOM 621 O O . THR A 1 78 ? 9.183 -6.446 -3.677 1.00 93.94 78 THR A O 1
ATOM 624 N N . LYS A 1 79 ? 7.256 -6.087 -2.594 1.00 94.75 79 LYS A N 1
ATOM 625 C CA . LYS A 1 79 ? 6.598 -7.287 -3.116 1.00 94.75 79 LYS A CA 1
ATOM 626 C C . LYS A 1 79 ? 6.435 -7.307 -4.626 1.00 94.75 79 LYS A C 1
ATOM 628 O O . LYS A 1 79 ? 6.647 -8.347 -5.238 1.00 94.75 79 LYS A O 1
ATOM 633 N N . ALA A 1 80 ? 6.077 -6.179 -5.224 1.00 95.50 80 ALA A N 1
ATOM 634 C CA . ALA A 1 80 ? 5.957 -6.084 -6.668 1.00 95.50 80 ALA A CA 1
ATOM 635 C C . ALA A 1 80 ? 7.314 -6.299 -7.356 1.00 95.50 80 ALA A C 1
ATOM 637 O O . ALA A 1 80 ? 7.364 -7.039 -8.328 1.00 95.50 80 ALA A O 1
ATOM 638 N N . TRP A 1 81 ? 8.403 -5.724 -6.835 1.00 94.31 81 TRP A N 1
ATOM 639 C CA . TRP A 1 81 ? 9.735 -5.846 -7.438 1.00 94.31 81 TRP A CA 1
ATOM 640 C C . TRP A 1 81 ? 10.395 -7.202 -7.208 1.00 94.31 81 TRP A C 1
ATOM 642 O O . TRP A 1 81 ? 11.007 -7.732 -8.128 1.00 94.31 81 TRP A O 1
ATOM 652 N N . GLU A 1 82 ? 10.275 -7.776 -6.013 1.00 92.19 82 GLU A N 1
ATOM 653 C CA . GLU A 1 82 ? 10.861 -9.088 -5.720 1.00 92.19 82 GLU A CA 1
ATOM 654 C C . GLU A 1 82 ? 10.152 -10.228 -6.451 1.00 92.19 82 GLU A C 1
ATOM 656 O O . GLU A 1 82 ? 10.792 -11.202 -6.842 1.00 92.19 82 GLU A O 1
ATOM 661 N N . GLU A 1 83 ? 8.829 -10.129 -6.603 1.00 93.56 83 GLU A N 1
ATOM 662 C CA . GLU A 1 83 ? 8.009 -11.192 -7.192 1.00 93.56 83 GLU A CA 1
ATOM 663 C C . GLU A 1 83 ? 7.649 -10.912 -8.666 1.00 93.56 83 GLU A C 1
ATOM 665 O O . GLU A 1 83 ? 6.958 -11.727 -9.276 1.00 93.56 83 GLU A O 1
ATOM 670 N N . SER A 1 84 ? 8.085 -9.776 -9.236 1.00 93.94 84 SER A N 1
ATOM 671 C CA . SER A 1 84 ? 7.634 -9.258 -10.544 1.00 93.94 84 SER A CA 1
ATOM 672 C C . SER A 1 84 ? 6.105 -9.332 -10.703 1.00 93.94 84 SER A C 1
ATOM 674 O O . SER A 1 84 ? 5.569 -9.702 -11.750 1.00 93.94 84 SER A O 1
ATOM 676 N N . ASP A 1 85 ? 5.379 -9.029 -9.622 1.00 94.62 85 ASP A N 1
ATOM 677 C CA . ASP A 1 85 ? 3.938 -9.259 -9.524 1.00 94.62 85 ASP A CA 1
ATOM 678 C C . ASP A 1 85 ? 3.146 -7.991 -9.879 1.00 94.62 85 ASP A C 1
ATOM 680 O O . ASP A 1 85 ? 3.022 -7.036 -9.098 1.00 94.62 85 ASP A O 1
ATOM 684 N N . PHE A 1 86 ? 2.527 -8.013 -11.062 1.00 94.81 86 PHE A N 1
ATOM 685 C CA . PHE A 1 86 ? 1.683 -6.927 -11.563 1.00 94.81 86 PHE A CA 1
ATOM 686 C C . PHE A 1 86 ? 0.449 -6.638 -10.692 1.00 94.81 86 PHE A C 1
ATOM 688 O O . PHE A 1 86 ? -0.070 -5.519 -10.724 1.00 94.81 86 PHE A O 1
ATOM 695 N N . LYS A 1 87 ? -0.035 -7.597 -9.891 1.00 94.75 87 LYS A N 1
ATOM 696 C CA . LYS A 1 87 ? -1.136 -7.372 -8.941 1.00 94.75 87 LYS A CA 1
ATOM 697 C C . LYS A 1 87 ? -0.690 -6.421 -7.836 1.00 94.75 87 LYS A C 1
ATOM 699 O O . LYS A 1 87 ? -1.391 -5.444 -7.566 1.00 94.75 87 LYS A O 1
ATOM 704 N N . TYR A 1 88 ? 0.471 -6.673 -7.232 1.00 96.38 88 TYR A N 1
ATOM 705 C CA . TYR A 1 88 ? 1.021 -5.783 -6.209 1.00 96.38 88 TYR A CA 1
ATOM 706 C C . TYR A 1 88 ? 1.446 -4.444 -6.801 1.00 96.38 88 TYR A C 1
ATOM 708 O O . TYR A 1 88 ? 1.190 -3.415 -6.177 1.00 96.38 88 TYR A O 1
ATOM 716 N N . LEU A 1 89 ? 1.982 -4.430 -8.027 1.00 97.62 89 LEU A N 1
ATOM 717 C CA . LEU A 1 89 ? 2.305 -3.183 -8.719 1.00 97.62 89 LEU A CA 1
ATOM 718 C C . LEU A 1 89 ? 1.057 -2.316 -8.946 1.00 97.62 89 LEU A C 1
ATOM 720 O O . LEU A 1 89 ? 1.070 -1.112 -8.706 1.00 97.62 89 LEU A O 1
ATOM 724 N N . ASN A 1 90 ? -0.058 -2.920 -9.355 1.00 97.44 90 ASN A N 1
ATOM 725 C CA . ASN A 1 90 ? -1.316 -2.204 -9.546 1.00 97.44 90 ASN A CA 1
ATOM 726 C C . ASN A 1 90 ? -1.855 -1.616 -8.231 1.00 97.44 90 ASN A C 1
ATOM 728 O O . ASN A 1 90 ? -2.282 -0.461 -8.200 1.00 97.44 90 ASN A O 1
ATOM 732 N N . SER A 1 91 ? -1.808 -2.375 -7.132 1.00 98.19 91 SER A N 1
ATOM 733 C CA . SER A 1 91 ? -2.180 -1.849 -5.812 1.00 98.19 91 SER A CA 1
ATOM 734 C C . SER A 1 91 ? -1.215 -0.761 -5.328 1.00 98.19 91 SER A C 1
ATOM 736 O O . SER A 1 91 ? -1.666 0.219 -4.736 1.00 98.19 91 SER A O 1
ATOM 738 N N . TYR A 1 92 ? 0.084 -0.882 -5.622 1.00 98.31 92 TYR A N 1
ATOM 739 C CA . TYR A 1 92 ? 1.090 0.151 -5.364 1.00 98.31 92 TYR A CA 1
ATOM 740 C C . TYR A 1 92 ? 0.737 1.464 -6.075 1.00 98.31 92 TYR A C 1
ATOM 742 O O . TYR A 1 92 ? 0.664 2.499 -5.418 1.00 98.31 92 TYR A O 1
ATOM 750 N N . LEU A 1 93 ? 0.428 1.427 -7.376 1.00 98.25 93 LEU A N 1
ATOM 751 C CA . LEU A 1 93 ? 0.072 2.621 -8.157 1.00 98.25 93 LEU A CA 1
ATOM 752 C C . LEU A 1 93 ? -1.204 3.296 -7.634 1.00 98.25 93 LEU A C 1
ATOM 754 O O . LEU A 1 93 ? -1.246 4.509 -7.444 1.00 98.25 93 LEU A O 1
ATOM 758 N N . LYS A 1 94 ? -2.238 2.510 -7.316 1.00 98.19 94 LYS A N 1
ATOM 759 C CA . LYS A 1 94 ? -3.479 3.044 -6.729 1.00 98.19 94 LYS A CA 1
ATOM 760 C C . LYS A 1 94 ? -3.249 3.675 -5.360 1.00 98.19 94 LYS A C 1
ATOM 762 O O . LYS A 1 94 ? -3.881 4.678 -5.026 1.00 98.19 94 LYS A O 1
ATOM 767 N N . LEU A 1 95 ? -2.377 3.075 -4.549 1.00 98.25 95 LEU A N 1
ATOM 768 C CA . LEU A 1 95 ? -2.019 3.629 -3.253 1.00 98.25 95 LEU A CA 1
ATOM 769 C C . LEU A 1 95 ? -1.189 4.909 -3.405 1.00 98.25 95 LEU A C 1
ATOM 771 O O . LEU A 1 95 ? -1.430 5.869 -2.679 1.00 98.25 95 LEU A O 1
ATOM 775 N N . LEU A 1 96 ? -0.266 4.944 -4.362 1.00 98.19 96 LEU A N 1
ATOM 776 C CA . LEU A 1 96 ? 0.535 6.118 -4.689 1.00 98.19 96 LEU A CA 1
ATOM 777 C C . LEU A 1 96 ? -0.362 7.321 -5.036 1.00 98.19 96 LEU A C 1
ATOM 779 O O . LEU A 1 96 ? -0.207 8.396 -4.452 1.00 98.19 96 LEU A O 1
ATOM 783 N N . ASP A 1 97 ? -1.371 7.117 -5.886 1.00 97.56 97 ASP A N 1
ATOM 784 C CA . ASP A 1 97 ? -2.372 8.144 -6.203 1.00 97.56 97 ASP A CA 1
ATOM 785 C C . ASP A 1 97 ? -3.171 8.579 -4.969 1.00 97.56 97 ASP A C 1
ATOM 787 O O . ASP A 1 97 ? -3.411 9.769 -4.753 1.00 97.56 97 ASP A O 1
ATOM 791 N N . LEU A 1 98 ? -3.568 7.629 -4.118 1.00 96.25 98 LEU A N 1
ATOM 792 C CA . LEU A 1 98 ? -4.292 7.928 -2.884 1.00 96.25 98 LEU A CA 1
ATOM 793 C C . LEU A 1 98 ? -3.452 8.774 -1.911 1.00 96.25 98 LEU A C 1
ATOM 795 O O . LEU A 1 98 ? -3.983 9.690 -1.284 1.00 96.25 98 LEU A O 1
ATOM 799 N N . ILE A 1 99 ? -2.157 8.482 -1.784 1.00 96.69 99 ILE A N 1
ATOM 800 C CA . ILE A 1 99 ? -1.206 9.214 -0.933 1.00 96.69 99 ILE A CA 1
ATOM 801 C C . ILE A 1 99 ? -0.991 10.637 -1.468 1.00 96.69 99 ILE A C 1
ATOM 803 O O . ILE A 1 99 ? -1.027 11.585 -0.678 1.00 96.69 99 ILE A O 1
ATOM 807 N N . LYS A 1 100 ? -0.874 10.809 -2.793 1.00 97.06 100 LYS A N 1
ATOM 808 C CA . LYS A 1 100 ? -0.846 12.132 -3.445 1.00 97.06 100 LYS A CA 1
ATOM 809 C C . LYS A 1 100 ? -2.112 12.929 -3.149 1.00 97.06 100 LYS A C 1
ATOM 811 O O . LYS A 1 100 ? -2.032 14.062 -2.685 1.00 97.06 100 LYS A O 1
ATOM 816 N N . LEU A 1 101 ? -3.289 12.330 -3.345 1.00 95.56 101 LEU A N 1
ATOM 817 C CA . LEU A 1 101 ? -4.579 12.978 -3.070 1.00 95.56 101 LEU A CA 1
ATOM 818 C C . LEU A 1 101 ? -4.730 13.404 -1.605 1.00 95.56 101 LEU A C 1
ATOM 820 O O . LEU A 1 101 ? -5.429 14.370 -1.304 1.00 95.56 101 LEU A O 1
ATOM 824 N N . LYS A 1 102 ? -4.076 12.688 -0.689 1.00 93.81 102 LYS A N 1
ATOM 825 C CA . LYS A 1 102 ? -4.041 13.015 0.739 1.00 93.81 102 LYS A CA 1
ATOM 826 C C . LYS A 1 102 ? -2.989 14.067 1.107 1.00 93.81 102 LYS A C 1
ATOM 828 O O . LYS A 1 102 ? -2.913 14.435 2.276 1.00 93.81 102 LYS A O 1
ATOM 833 N N . GLY A 1 103 ? -2.195 14.545 0.150 1.00 93.75 103 GLY A N 1
ATOM 834 C CA . GLY A 1 103 ? -1.159 15.556 0.364 1.00 93.75 103 GLY A CA 1
ATOM 835 C C . GLY A 1 103 ? 0.060 15.046 1.132 1.00 93.75 103 GLY A C 1
ATOM 836 O O . GLY A 1 103 ? 0.775 15.846 1.728 1.00 93.75 103 GLY A O 1
ATOM 837 N N . ALA A 1 104 ? 0.285 13.729 1.163 1.00 93.69 104 ALA A N 1
ATOM 838 C CA . ALA A 1 104 ? 1.444 13.145 1.839 1.00 93.69 104 ALA A CA 1
ATOM 839 C C . ALA A 1 104 ? 2.728 13.211 0.996 1.00 93.69 104 ALA A C 1
ATOM 841 O O . ALA A 1 104 ? 3.812 13.143 1.564 1.00 93.69 104 ALA A O 1
ATOM 842 N N . ILE A 1 105 ? 2.595 13.362 -0.324 1.00 95.69 105 ILE A N 1
ATOM 843 C CA . ILE A 1 105 ? 3.700 13.564 -1.268 1.00 95.69 105 ILE A CA 1
ATOM 844 C C . ILE A 1 105 ? 3.346 14.686 -2.249 1.00 95.69 105 ILE A C 1
ATOM 846 O O . ILE A 1 105 ? 2.164 14.956 -2.492 1.00 95.69 105 ILE A O 1
ATOM 850 N N . GLY A 1 106 ? 4.369 15.335 -2.804 1.00 96.69 106 GLY A N 1
ATOM 851 C CA . GLY A 1 106 ? 4.219 16.364 -3.838 1.00 96.69 106 GLY A CA 1
ATOM 852 C C . GLY A 1 106 ? 4.091 15.797 -5.257 1.00 96.69 106 GLY A C 1
ATOM 853 O O . GLY A 1 106 ? 4.232 14.596 -5.478 1.00 96.69 106 GLY A O 1
ATOM 854 N N . GLU A 1 107 ? 3.862 16.683 -6.231 1.00 97.50 107 GLU A N 1
ATOM 855 C CA . GLU A 1 107 ? 3.784 16.327 -7.659 1.00 97.50 107 GLU A CA 1
ATOM 856 C C . GLU A 1 107 ? 5.086 15.691 -8.165 1.00 97.50 107 GLU A C 1
ATOM 858 O O . GLU A 1 107 ? 5.059 14.633 -8.783 1.00 97.50 107 GLU A O 1
ATOM 863 N N . GLU A 1 108 ? 6.231 16.303 -7.850 1.00 97.62 108 GLU A N 1
ATOM 864 C CA . GLU A 1 108 ? 7.548 15.837 -8.304 1.00 97.62 108 GLU A CA 1
ATOM 865 C C . GLU A 1 108 ? 7.883 14.435 -7.777 1.00 97.62 108 GLU A C 1
ATOM 867 O O . GLU A 1 108 ? 8.368 13.583 -8.519 1.00 97.62 108 GLU A O 1
ATOM 872 N N . GLU A 1 109 ? 7.591 14.177 -6.500 1.00 97.25 109 GLU A N 1
ATOM 873 C CA . GLU A 1 109 ? 7.809 12.870 -5.878 1.00 97.25 109 GLU A CA 1
ATOM 874 C C . GLU A 1 109 ? 6.883 11.805 -6.473 1.00 97.25 109 GLU A C 1
ATOM 876 O O . GLU A 1 109 ? 7.310 10.680 -6.732 1.00 97.25 109 GLU A O 1
ATOM 881 N N . HIS A 1 110 ? 5.624 12.160 -6.739 1.00 98.19 110 HIS A N 1
ATOM 882 C CA . HIS A 1 110 ? 4.674 11.258 -7.384 1.00 98.19 110 HIS A CA 1
ATOM 883 C C . HIS A 1 110 ? 5.132 10.856 -8.791 1.00 98.19 110 HIS A C 1
ATOM 885 O O . HIS A 1 110 ? 5.177 9.663 -9.091 1.00 98.19 110 HIS A O 1
ATOM 891 N N . GLU A 1 111 ? 5.551 11.815 -9.618 1.00 98.12 111 GLU A N 1
ATOM 892 C CA . GLU A 1 111 ? 6.048 11.541 -10.971 1.00 98.12 111 GLU A CA 1
ATOM 893 C C . GLU A 1 111 ? 7.341 10.714 -10.963 1.00 98.12 111 GLU A C 1
ATOM 895 O O . GLU A 1 111 ? 7.499 9.800 -11.776 1.00 98.12 111 GLU A O 1
ATOM 900 N N . LEU A 1 112 ? 8.244 10.957 -10.006 1.00 98.00 112 LEU A N 1
ATOM 901 C CA . LEU A 1 112 ? 9.446 10.140 -9.828 1.00 98.00 112 LEU A CA 1
ATOM 902 C C . LEU A 1 112 ? 9.098 8.674 -9.531 1.00 98.00 112 LEU A C 1
ATOM 904 O O . LEU A 1 112 ? 9.675 7.759 -10.120 1.00 98.00 112 LEU A O 1
ATOM 908 N N . LEU A 1 113 ? 8.149 8.437 -8.626 1.00 97.50 113 LEU A N 1
ATOM 909 C CA . LEU A 1 113 ? 7.715 7.089 -8.256 1.00 97.50 113 LEU A CA 1
ATOM 910 C C . LEU A 1 113 ? 6.970 6.389 -9.405 1.00 97.50 113 LEU A C 1
ATOM 912 O O . LEU A 1 113 ? 7.161 5.191 -9.625 1.00 97.50 113 LEU A O 1
ATOM 916 N N . LEU A 1 114 ? 6.190 7.132 -10.196 1.00 97.81 114 LEU A N 1
ATOM 917 C CA . LEU A 1 114 ? 5.590 6.618 -11.429 1.00 97.81 114 LEU A CA 1
ATOM 918 C C . LEU A 1 114 ? 6.644 6.230 -12.470 1.00 97.81 114 LEU A C 1
ATOM 920 O O . LEU A 1 114 ? 6.500 5.194 -13.118 1.00 97.81 114 LEU A O 1
ATOM 924 N N . ALA A 1 115 ? 7.697 7.032 -12.636 1.00 97.88 115 ALA A N 1
ATOM 925 C CA . ALA A 1 115 ? 8.785 6.720 -13.556 1.00 97.88 115 ALA A CA 1
ATOM 926 C C . ALA A 1 115 ? 9.498 5.415 -13.165 1.00 97.88 115 ALA A C 1
ATOM 928 O O . ALA A 1 115 ? 9.692 4.558 -14.023 1.00 97.88 115 ALA A O 1
ATOM 929 N N . GLN A 1 116 ? 9.776 5.213 -11.871 1.00 96.94 116 GLN A N 1
ATOM 930 C CA . GLN A 1 116 ? 10.347 3.958 -11.360 1.00 96.94 116 GLN A CA 1
ATOM 931 C C . GLN A 1 116 ? 9.453 2.748 -11.656 1.00 96.94 116 GLN A C 1
ATOM 933 O O . GLN A 1 116 ? 9.941 1.692 -12.045 1.00 96.94 116 GLN A O 1
ATOM 938 N N . ALA A 1 117 ? 8.135 2.889 -11.485 1.00 96.69 117 ALA A N 1
ATOM 939 C CA . ALA A 1 117 ? 7.197 1.818 -11.811 1.00 96.69 117 ALA A CA 1
ATOM 940 C C . ALA A 1 117 ? 7.180 1.495 -13.315 1.00 96.69 117 ALA A C 1
ATOM 942 O O . ALA A 1 117 ? 7.057 0.333 -13.686 1.00 96.69 117 ALA A O 1
ATOM 943 N N . ARG A 1 118 ? 7.319 2.504 -14.186 1.00 96.50 118 ARG A N 1
ATOM 944 C CA . ARG A 1 118 ? 7.401 2.300 -15.644 1.00 96.50 118 ARG A CA 1
ATOM 945 C C . ARG A 1 118 ? 8.679 1.581 -16.055 1.00 96.50 118 ARG A C 1
ATOM 947 O 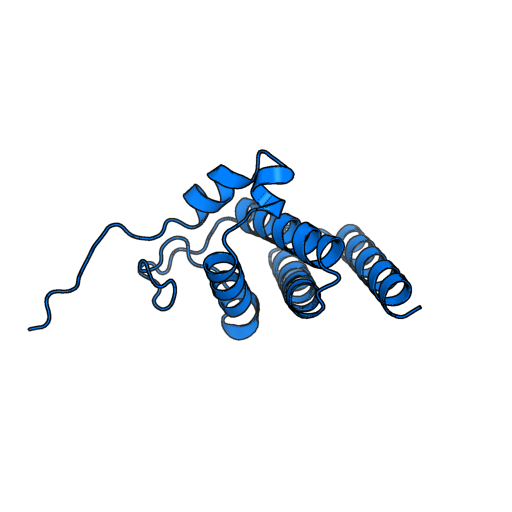O . ARG A 1 118 ? 8.610 0.695 -16.896 1.00 96.50 118 ARG A O 1
ATOM 954 N N . GLU A 1 119 ? 9.810 1.961 -15.471 1.00 95.81 119 GLU A N 1
ATOM 955 C CA . GLU A 1 119 ? 11.094 1.290 -15.690 1.00 95.81 119 GLU A CA 1
ATOM 956 C C . GLU A 1 119 ? 10.996 -0.191 -15.313 1.00 95.81 119 GLU A C 1
ATOM 958 O O . GLU A 1 119 ? 11.252 -1.048 -16.149 1.00 95.81 119 GLU A O 1
ATOM 963 N N . ALA A 1 120 ? 10.461 -0.490 -14.125 1.00 93.62 120 ALA A N 1
ATOM 964 C CA . ALA A 1 120 ? 10.252 -1.865 -13.681 1.00 93.62 120 ALA A CA 1
ATOM 965 C C . ALA A 1 120 ? 9.341 -2.677 -14.618 1.00 93.62 120 ALA A C 1
ATOM 967 O O . ALA A 1 120 ? 9.606 -3.847 -14.867 1.00 93.62 120 ALA A O 1
ATOM 968 N N . ILE A 1 121 ? 8.274 -2.072 -15.159 1.00 94.50 121 ILE A N 1
ATOM 969 C CA . ILE A 1 121 ? 7.403 -2.749 -16.133 1.00 94.50 121 ILE A CA 1
ATOM 970 C C . ILE A 1 121 ? 8.187 -3.140 -17.382 1.00 94.50 121 ILE A C 1
ATOM 972 O O . ILE A 1 121 ? 8.012 -4.261 -17.847 1.00 94.50 121 ILE A O 1
ATOM 976 N N . ASN A 1 122 ? 9.014 -2.239 -17.916 1.00 94.31 122 ASN A N 1
ATOM 977 C CA . ASN A 1 122 ? 9.825 -2.528 -19.099 1.00 94.31 122 ASN A CA 1
ATOM 978 C C . ASN A 1 122 ? 10.806 -3.673 -18.813 1.00 94.31 122 ASN A C 1
ATOM 980 O O . ASN A 1 122 ? 10.864 -4.626 -19.581 1.00 94.31 122 ASN A O 1
ATOM 984 N N . ASP A 1 123 ? 11.469 -3.640 -17.657 1.00 94.06 123 ASP A N 1
ATOM 985 C CA . ASP A 1 123 ? 12.420 -4.680 -17.255 1.00 94.06 123 ASP A CA 1
ATOM 986 C C . ASP A 1 123 ? 11.777 -6.068 -17.078 1.00 94.06 123 ASP A C 1
ATOM 988 O O . ASP A 1 123 ? 12.461 -7.080 -17.192 1.00 94.06 123 ASP A O 1
ATOM 992 N N . TRP A 1 124 ? 10.482 -6.152 -16.750 1.00 93.69 124 TRP A N 1
ATOM 993 C CA . TRP A 1 124 ? 9.800 -7.438 -16.523 1.00 93.69 124 TRP A CA 1
ATOM 994 C C . TRP A 1 124 ? 9.195 -8.056 -17.785 1.00 93.69 124 TRP A C 1
ATOM 996 O O . TRP A 1 124 ? 8.788 -9.219 -17.747 1.00 93.69 124 TRP A O 1
ATOM 1006 N N . ILE A 1 125 ? 9.048 -7.277 -18.859 1.00 91.25 125 ILE A N 1
ATOM 1007 C CA . ILE A 1 125 ? 8.453 -7.743 -20.122 1.00 91.25 125 ILE A CA 1
ATOM 1008 C C . ILE A 1 125 ? 9.492 -8.044 -21.208 1.00 91.25 125 ILE A C 1
ATOM 1010 O O . ILE A 1 125 ? 9.124 -8.676 -22.201 1.00 91.25 125 ILE A O 1
ATOM 1014 N N . ASP A 1 126 ? 10.737 -7.604 -21.014 1.00 77.62 126 ASP A N 1
ATOM 1015 C CA . ASP A 1 126 ? 11.901 -7.898 -21.862 1.00 77.62 126 ASP A CA 1
ATOM 1016 C C . ASP A 1 126 ? 12.552 -9.254 -21.512 1.00 77.62 126 ASP A C 1
ATOM 1018 O O . ASP A 1 126 ? 12.984 -9.959 -22.458 1.00 77.62 126 ASP A O 1
#